Protein AF-A0A950RTS8-F1 (afdb_monomer)

pLDDT: mean 94.17, std 6.23, range [59.59, 98.75]

Structure (mmCIF, N/CA/C/O backbone):
data_AF-A0A950RTS8-F1
#
_entry.id   AF-A0A950RTS8-F1
#
loop_
_atom_site.group_PDB
_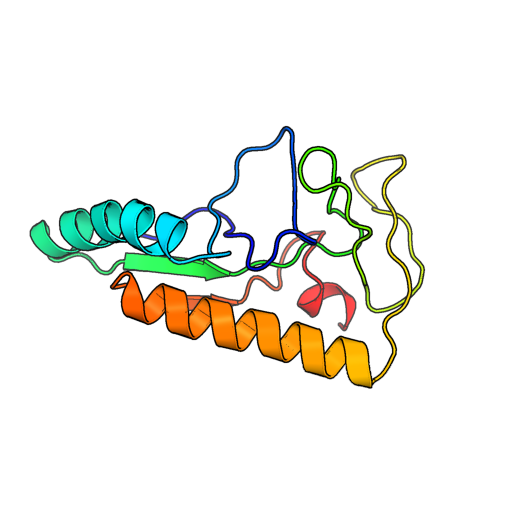atom_site.id
_atom_site.type_symbol
_atom_site.label_atom_id
_atom_site.label_alt_id
_atom_site.label_comp_id
_atom_site.label_asym_id
_atom_site.label_entity_id
_atom_site.label_seq_id
_atom_site.pdbx_PDB_ins_code
_atom_site.Cartn_x
_atom_site.Cartn_y
_atom_site.Cartn_z
_atom_site.occupancy
_atom_site.B_iso_or_equiv
_atom_site.auth_seq_id
_atom_site.auth_comp_id
_atom_site.auth_asym_id
_atom_site.auth_atom_id
_atom_site.pdbx_PDB_model_num
ATOM 1 N N . MET A 1 1 ? -8.660 10.141 12.319 1.00 92.38 1 MET A N 1
ATOM 2 C CA . MET A 1 1 ? -7.278 9.654 12.510 1.00 92.38 1 MET A CA 1
ATOM 3 C C . MET A 1 1 ? -6.919 8.836 11.288 1.00 92.38 1 MET A C 1
ATOM 5 O O . MET A 1 1 ? -7.792 8.129 10.815 1.00 92.38 1 MET A O 1
ATOM 9 N N . ASN A 1 2 ? -5.718 8.978 10.737 1.00 95.50 2 ASN A N 1
ATOM 10 C CA . ASN A 1 2 ? -5.271 8.209 9.573 1.00 95.50 2 ASN A CA 1
ATOM 11 C C . ASN A 1 2 ? -4.010 7.432 9.962 1.00 95.50 2 ASN A C 1
ATOM 13 O O . ASN A 1 2 ? -3.299 7.875 10.867 1.00 95.50 2 ASN A O 1
ATOM 17 N N . THR A 1 3 ? -3.749 6.308 9.304 1.00 96.81 3 THR A N 1
ATOM 18 C CA . THR A 1 3 ? -2.431 5.667 9.371 1.00 96.81 3 THR A CA 1
ATOM 19 C C . THR A 1 3 ? -1.385 6.536 8.669 1.00 96.81 3 THR A C 1
ATOM 21 O O . THR A 1 3 ? -1.715 7.456 7.917 1.00 96.81 3 THR A O 1
ATOM 24 N N . GLU A 1 4 ? -0.116 6.204 8.871 1.00 94.44 4 GLU A N 1
ATOM 25 C CA . GLU A 1 4 ? 0.943 6.435 7.890 1.00 94.44 4 GLU A CA 1
ATOM 26 C C . GLU A 1 4 ? 0.643 5.731 6.547 1.00 94.44 4 GLU A C 1
ATOM 28 O O . GLU A 1 4 ? -0.417 5.118 6.365 1.00 94.44 4 GLU A O 1
ATOM 33 N N . TYR A 1 5 ? 1.581 5.782 5.599 1.00 93.75 5 TYR A N 1
ATOM 34 C CA . TYR A 1 5 ? 1.455 5.024 4.357 1.00 93.75 5 TYR A CA 1
ATOM 35 C C . TYR A 1 5 ? 1.406 3.516 4.645 1.00 93.75 5 TYR A C 1
ATOM 37 O O . TYR A 1 5 ? 2.197 2.965 5.409 1.00 93.75 5 TYR A O 1
ATOM 45 N N . CYS A 1 6 ? 0.447 2.842 4.023 1.00 96.75 6 CYS A N 1
ATOM 46 C CA . CYS A 1 6 ? 0.111 1.453 4.279 1.00 96.75 6 CYS A CA 1
ATOM 47 C C . CYS A 1 6 ? 0.364 0.616 3.025 1.00 96.75 6 CYS A C 1
ATOM 49 O O . CYS A 1 6 ? -0.337 0.741 2.018 1.00 96.75 6 CYS A O 1
ATOM 51 N N . SER A 1 7 ? 1.382 -0.241 3.081 1.00 96.88 7 SER A N 1
ATOM 52 C CA . SER A 1 7 ? 1.773 -1.090 1.959 1.00 96.88 7 SER A CA 1
ATOM 53 C C . SER A 1 7 ? 0.678 -2.109 1.629 1.00 96.88 7 SER A C 1
ATOM 55 O O . SER A 1 7 ? 0.223 -2.860 2.495 1.00 96.88 7 SER A O 1
ATOM 57 N N . ILE A 1 8 ? 0.261 -2.155 0.362 1.00 97.50 8 ILE A N 1
ATOM 58 C CA . ILE A 1 8 ? -0.833 -3.027 -0.105 1.00 97.50 8 ILE A CA 1
ATOM 59 C C . ILE A 1 8 ? -0.387 -4.433 -0.510 1.00 97.50 8 ILE A C 1
ATOM 61 O O . ILE A 1 8 ? -1.222 -5.329 -0.651 1.00 97.50 8 ILE A O 1
ATOM 65 N N . HIS A 1 9 ? 0.913 -4.626 -0.729 1.00 97.38 9 HIS A N 1
ATOM 66 C CA . HIS A 1 9 ? 1.478 -5.876 -1.227 1.00 97.38 9 HIS A CA 1
ATOM 67 C C . HIS A 1 9 ? 2.949 -6.018 -0.800 1.00 97.38 9 HIS A 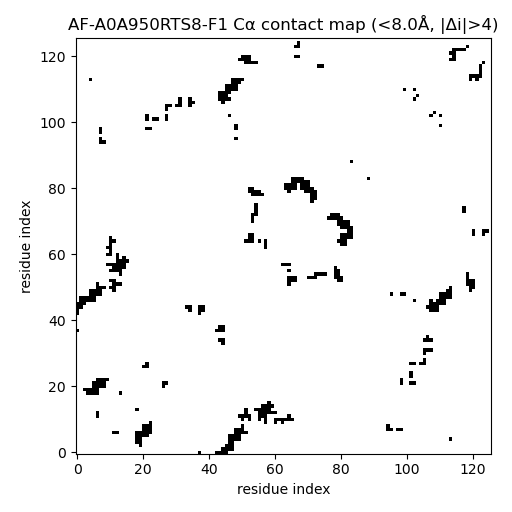C 1
ATOM 69 O O . HIS A 1 9 ? 3.630 -4.995 -0.738 1.00 97.38 9 HIS A O 1
ATOM 75 N N . PRO A 1 10 ? 3.482 -7.238 -0.583 1.00 96.94 10 PRO A N 1
ATOM 76 C CA . PRO A 1 10 ? 4.892 -7.441 -0.226 1.00 96.94 10 PRO A CA 1
ATOM 77 C C . PRO A 1 10 ? 5.911 -6.889 -1.234 1.00 96.94 10 PRO A C 1
ATOM 79 O O . PRO A 1 10 ? 7.040 -6.597 -0.864 1.00 96.94 10 PRO A O 1
ATOM 82 N N . GLU A 1 11 ? 5.536 -6.707 -2.504 1.00 95.00 11 GLU A N 1
ATOM 83 C CA . GLU A 1 11 ? 6.389 -5.990 -3.473 1.00 95.00 11 GLU A CA 1
ATOM 84 C C . GLU A 1 11 ? 6.619 -4.523 -3.089 1.00 95.00 11 GLU A C 1
ATOM 86 O O . GLU A 1 11 ? 7.642 -3.948 -3.436 1.00 95.00 11 GLU A O 1
ATOM 91 N N . GLY A 1 12 ? 5.678 -3.941 -2.346 1.00 91.31 12 GLY A N 1
ATOM 92 C CA . GLY A 1 12 ? 5.754 -2.613 -1.756 1.00 91.31 12 GLY A CA 1
ATOM 93 C C . GLY A 1 12 ? 6.500 -2.579 -0.418 1.00 91.31 12 GLY A C 1
ATOM 94 O O . GLY A 1 12 ? 6.148 -1.755 0.425 1.00 91.31 12 GLY A O 1
ATOM 95 N N . ASP A 1 13 ? 7.423 -3.509 -0.160 1.00 93.69 13 ASP A N 1
ATOM 96 C CA . ASP A 1 13 ? 8.229 -3.552 1.066 1.00 93.69 13 ASP A CA 1
ATOM 97 C C . ASP A 1 13 ? 9.232 -2.392 1.112 1.00 93.69 13 ASP A C 1
ATOM 99 O O . ASP A 1 13 ? 9.965 -2.142 0.153 1.00 93.69 13 ASP A O 1
ATOM 103 N N . ASP A 1 14 ? 9.263 -1.710 2.254 1.00 91.19 14 ASP A N 1
ATOM 104 C CA . ASP A 1 14 ? 10.076 -0.520 2.515 1.00 91.19 14 ASP A CA 1
ATOM 105 C C . ASP A 1 14 ? 11.052 -0.731 3.688 1.00 91.19 14 ASP A C 1
ATOM 107 O O . ASP A 1 14 ? 11.537 0.204 4.314 1.00 91.19 14 ASP A O 1
ATOM 111 N N . SER A 1 15 ? 11.360 -1.980 4.035 1.00 92.94 15 SER A N 1
ATOM 112 C CA . SER A 1 15 ? 12.328 -2.284 5.094 1.00 92.94 15 SER A CA 1
ATOM 113 C C . SER A 1 15 ? 13.686 -1.607 4.821 1.00 92.94 15 SER A C 1
ATOM 115 O O . SER A 1 15 ? 14.188 -1.691 3.701 1.00 92.94 15 SER A O 1
ATOM 117 N N . PRO A 1 16 ? 14.352 -0.967 5.804 1.00 92.38 16 PRO A N 1
ATOM 118 C CA . PRO A 1 16 ? 14.129 -1.059 7.248 1.00 92.38 16 PRO A CA 1
ATOM 119 C C . PRO A 1 16 ? 13.133 -0.037 7.817 1.00 92.38 16 PRO A C 1
ATOM 121 O O . PRO A 1 16 ? 12.981 0.023 9.039 1.00 92.38 16 PRO A O 1
ATOM 124 N N . TRP A 1 17 ? 12.491 0.782 6.982 1.00 92.56 17 TRP A N 1
ATOM 125 C CA . TRP A 1 17 ? 11.385 1.615 7.439 1.00 92.56 17 TRP A CA 1
ATOM 126 C C . TRP A 1 17 ? 10.184 0.729 7.772 1.00 92.56 17 TRP A C 1
ATOM 128 O O . TRP A 1 17 ? 10.012 -0.360 7.221 1.00 92.56 17 TRP A O 1
ATOM 138 N N . VAL A 1 18 ? 9.389 1.163 8.748 1.00 92.06 18 VAL A N 1
ATOM 139 C CA . VAL A 1 18 ? 8.300 0.360 9.316 1.00 92.06 18 VAL A CA 1
ATOM 140 C C . VAL A 1 18 ? 6.971 1.030 8.981 1.00 92.06 18 VAL A C 1
ATOM 142 O O . VAL A 1 18 ? 6.473 1.811 9.791 1.00 92.06 18 VAL A O 1
ATOM 145 N N . PRO A 1 19 ? 6.414 0.774 7.785 1.00 92.56 19 PRO A N 1
ATOM 146 C CA . PRO A 1 19 ? 5.074 1.224 7.449 1.00 92.56 19 PRO A CA 1
ATOM 147 C C . PRO A 1 19 ? 4.006 0.294 8.018 1.00 92.56 19 PRO A C 1
ATOM 149 O O . PRO A 1 19 ? 4.271 -0.874 8.329 1.00 92.56 19 PRO A O 1
ATOM 152 N N . ALA A 1 20 ? 2.763 0.771 8.028 1.00 96.56 20 ALA A N 1
ATOM 153 C CA . ALA A 1 20 ? 1.608 -0.109 8.092 1.00 96.56 20 ALA A CA 1
ATOM 154 C C . ALA A 1 20 ? 1.591 -1.059 6.882 1.00 96.56 20 ALA A C 1
ATOM 156 O O . ALA A 1 20 ? 2.105 -0.761 5.798 1.00 96.56 20 ALA A O 1
ATOM 157 N N . ARG A 1 21 ? 0.945 -2.212 7.051 1.00 97.25 21 ARG A N 1
ATOM 158 C CA . ARG A 1 21 ? 0.767 -3.227 6.006 1.00 97.25 21 ARG A CA 1
ATOM 159 C C . ARG A 1 21 ? -0.690 -3.673 5.978 1.00 97.25 21 ARG A C 1
ATOM 161 O O . ARG A 1 21 ? -1.355 -3.662 7.008 1.00 97.25 21 ARG A O 1
ATOM 168 N N . LEU A 1 22 ? -1.182 -4.026 4.794 1.00 97.50 22 LEU A N 1
ATOM 169 C CA . LEU A 1 22 ? -2.499 -4.637 4.562 1.00 97.50 22 LEU A CA 1
ATOM 170 C C . LEU A 1 22 ? -2.376 -5.788 3.549 1.00 97.50 22 LEU A C 1
ATOM 172 O O . LEU A 1 22 ? -3.100 -5.872 2.547 1.00 97.50 22 LEU A O 1
ATOM 176 N N . TRP A 1 23 ? -1.418 -6.675 3.796 1.00 97.25 23 TRP A N 1
ATOM 177 C CA . TRP A 1 23 ? -1.063 -7.782 2.915 1.00 97.25 23 TRP A CA 1
ATOM 178 C C . TRP A 1 23 ? -1.974 -8.988 3.134 1.00 97.25 23 TRP A C 1
ATOM 180 O O . TRP A 1 23 ? -2.390 -9.625 2.162 1.00 97.25 23 TRP A O 1
ATOM 190 N N . ASP A 1 24 ? -2.334 -9.273 4.386 1.00 97.81 24 ASP A N 1
ATOM 191 C CA . ASP A 1 24 ? -3.106 -10.461 4.752 1.00 97.81 24 ASP A CA 1
ATOM 192 C C . ASP A 1 24 ? -4.075 -10.249 5.934 1.00 97.81 24 ASP A C 1
ATOM 194 O O . ASP A 1 24 ? -4.298 -9.137 6.413 1.00 97.81 24 ASP A O 1
ATOM 198 N N . ASP A 1 25 ? -4.714 -11.334 6.380 1.00 98.19 25 ASP A N 1
ATOM 199 C CA . ASP A 1 25 ? -5.712 -11.307 7.455 1.00 98.19 25 ASP A CA 1
ATOM 200 C C . ASP A 1 25 ? -5.109 -11.044 8.847 1.00 98.19 25 ASP A C 1
ATOM 202 O O . ASP A 1 25 ? -5.834 -10.705 9.787 1.00 98.19 25 ASP A O 1
ATOM 206 N N . SER A 1 26 ? -3.799 -11.232 9.026 1.00 98.31 26 SER A N 1
ATOM 207 C CA . SER A 1 26 ? -3.114 -10.871 10.268 1.00 98.31 26 SER A CA 1
ATOM 208 C C . SER A 1 26 ? -2.994 -9.355 10.401 1.00 98.31 26 SER A C 1
ATOM 210 O O . SER A 1 26 ? -3.287 -8.826 11.474 1.00 98.31 26 SER A O 1
ATOM 212 N N . ASP A 1 27 ? -2.722 -8.659 9.298 1.00 98.31 27 ASP A N 1
ATOM 213 C CA . ASP A 1 27 ? -2.703 -7.198 9.251 1.00 98.31 27 ASP A CA 1
ATOM 214 C C . ASP A 1 27 ? -4.081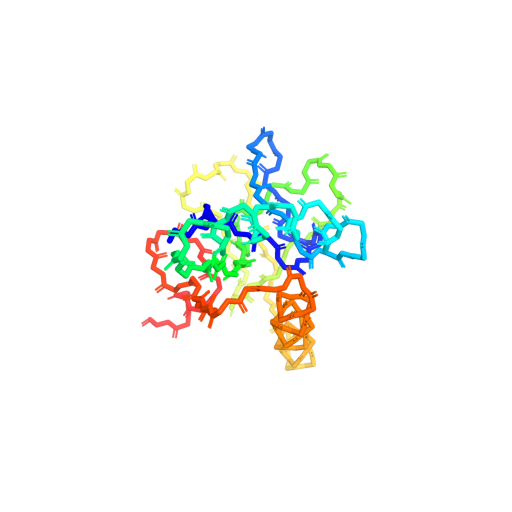 -6.596 9.548 1.00 98.31 27 ASP A C 1
ATOM 216 O O . ASP A 1 27 ? -4.188 -5.636 10.311 1.00 98.31 27 ASP A O 1
ATOM 220 N N . ILE A 1 28 ? -5.152 -7.203 9.016 1.00 98.62 28 ILE A N 1
ATOM 221 C CA . ILE A 1 28 ? -6.539 -6.802 9.313 1.00 98.62 28 ILE A CA 1
ATOM 222 C C . ILE A 1 28 ? -6.791 -6.839 10.821 1.00 98.62 28 ILE A C 1
ATOM 224 O O . ILE A 1 28 ? -7.311 -5.880 11.382 1.00 98.62 28 ILE A O 1
ATOM 228 N N . ARG A 1 29 ? -6.401 -7.938 11.479 1.00 98.50 29 ARG A N 1
ATOM 229 C CA . ARG A 1 29 ? -6.550 -8.111 12.932 1.00 98.50 29 ARG A CA 1
ATOM 230 C C . ARG A 1 29 ? -5.765 -7.073 13.725 1.00 98.50 29 ARG A C 1
ATOM 232 O O . ARG A 1 29 ? -6.238 -6.612 14.755 1.00 98.50 29 ARG A O 1
ATOM 239 N N . ASN A 1 30 ? -4.559 -6.742 13.275 1.00 98.38 30 ASN 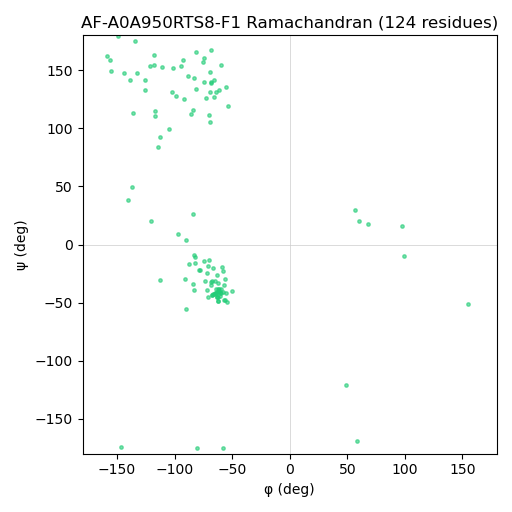A N 1
ATOM 240 C CA . ASN A 1 30 ? -3.709 -5.781 13.969 1.00 98.38 30 ASN A CA 1
ATOM 241 C C . ASN A 1 30 ? -4.269 -4.359 13.837 1.00 98.38 30 ASN A C 1
ATOM 243 O O . ASN A 1 30 ? -4.352 -3.634 14.827 1.00 98.38 30 ASN A O 1
ATOM 247 N N . LEU A 1 31 ? -4.686 -3.968 12.630 1.00 98.44 31 LEU A N 1
ATOM 248 C CA . LEU A 1 31 ? -5.201 -2.627 12.354 1.00 98.44 31 LEU A CA 1
ATOM 249 C C . LEU A 1 31 ? -6.645 -2.419 12.829 1.00 98.44 31 LEU A C 1
ATOM 251 O O . LEU A 1 31 ? -7.024 -1.273 13.086 1.00 98.44 31 LEU A O 1
ATOM 255 N N . SER A 1 32 ? -7.435 -3.484 13.018 1.00 98.50 32 SER A N 1
ATOM 256 C CA . SER A 1 32 ? -8.785 -3.350 13.583 1.00 98.50 32 SER A CA 1
ATOM 257 C C . SER A 1 32 ? -8.761 -2.794 15.000 1.00 98.50 32 SER A C 1
ATOM 259 O O . SER A 1 32 ? -9.619 -1.991 15.340 1.00 98.50 32 SER A O 1
ATOM 261 N N . LEU A 1 33 ? -7.727 -3.109 15.786 1.00 98.38 33 LEU A N 1
ATOM 262 C CA . LEU A 1 33 ? -7.546 -2.547 17.126 1.00 98.38 33 LEU A CA 1
ATOM 263 C C . LEU A 1 33 ? -7.431 -1.016 17.090 1.00 98.38 33 LEU A C 1
ATOM 265 O O . LEU A 1 33 ? -7.977 -0.334 17.951 1.00 98.38 33 LEU A O 1
ATOM 269 N N . MET A 1 34 ? -6.753 -0.454 16.083 1.00 97.94 34 MET A N 1
ATOM 270 C CA . MET A 1 34 ? -6.670 1.001 15.917 1.00 97.94 34 MET A CA 1
ATOM 271 C C . MET A 1 34 ? -8.033 1.595 15.546 1.00 97.94 34 MET A C 1
ATOM 273 O O . MET A 1 34 ? -8.427 2.615 16.115 1.00 97.94 34 MET A O 1
ATOM 277 N N . CYS A 1 35 ? -8.758 0.944 14.630 1.00 98.50 35 CYS A N 1
ATOM 278 C CA . CYS A 1 35 ? -10.088 1.378 14.203 1.00 98.50 35 CYS A CA 1
ATOM 279 C C . CYS A 1 35 ? -11.084 1.354 15.370 1.00 98.50 35 CYS A C 1
ATOM 281 O O . CYS A 1 35 ? -11.731 2.363 15.637 1.00 98.50 35 CYS A O 1
ATOM 283 N N . GLU A 1 36 ? -11.133 0.247 16.115 1.00 98.50 36 GLU A N 1
ATOM 284 C CA . GLU A 1 36 ? -11.962 0.076 17.311 1.00 98.50 36 GLU A CA 1
ATOM 285 C C . GLU A 1 36 ? -11.690 1.191 18.327 1.00 98.50 36 GLU A C 1
ATOM 287 O O . GLU A 1 36 ? -12.619 1.887 18.737 1.00 98.50 36 GLU A O 1
ATOM 292 N N . MET A 1 37 ? -10.418 1.454 18.649 1.00 98.25 37 MET A N 1
ATOM 293 C CA . MET A 1 37 ? -10.050 2.539 19.564 1.00 98.25 37 MET A CA 1
ATOM 294 C C . MET A 1 37 ? -10.456 3.924 19.039 1.00 98.25 37 MET A C 1
ATOM 296 O O . MET A 1 37 ? -10.893 4.774 19.813 1.00 98.25 37 MET A O 1
ATOM 300 N N . ALA A 1 38 ? -10.335 4.188 17.734 1.00 98.12 38 ALA A N 1
ATOM 301 C CA . ALA A 1 38 ? -10.794 5.450 17.149 1.00 98.12 38 ALA A CA 1
ATOM 302 C C . ALA A 1 38 ? -12.312 5.624 17.322 1.00 98.12 38 ALA A C 1
ATOM 304 O O . ALA A 1 38 ? -12.785 6.691 17.734 1.00 98.12 38 ALA A O 1
ATOM 305 N N . HIS A 1 39 ? -13.061 4.557 17.039 1.00 98.50 39 HIS A N 1
ATOM 306 C CA . HIS A 1 39 ? -14.516 4.524 17.119 1.00 98.50 39 HIS A CA 1
ATOM 307 C C . HIS A 1 39 ? -15.032 4.627 18.555 1.00 98.50 39 HIS A C 1
ATOM 309 O O . HIS A 1 39 ? -16.035 5.307 18.773 1.00 98.50 39 HIS A O 1
ATOM 315 N N . GLU A 1 40 ? -14.337 4.055 19.546 1.00 98.31 40 GLU A N 1
ATOM 316 C CA . GLU A 1 40 ? -14.654 4.223 20.977 1.00 98.31 40 GLU A CA 1
ATOM 317 C C . GLU A 1 40 ? -14.671 5.699 21.406 1.00 98.31 40 GLU A C 1
ATOM 319 O O . GLU A 1 40 ? -15.438 6.097 22.287 1.00 98.31 40 GLU A O 1
ATOM 324 N N . HIS A 1 41 ? -13.874 6.535 20.740 1.00 97.88 41 HIS A N 1
ATOM 325 C CA . HIS A 1 41 ? -13.823 7.979 20.958 1.00 97.88 41 HIS A CA 1
ATOM 326 C C . HIS A 1 41 ? -14.683 8.788 19.970 1.00 97.88 41 HIS A C 1
ATOM 328 O O . HIS A 1 41 ? -14.603 10.018 19.947 1.00 97.88 41 HIS A O 1
ATOM 334 N N . GLY A 1 42 ? -15.518 8.129 19.160 1.00 97.81 42 GLY A N 1
ATOM 335 C CA . GLY A 1 42 ? -16.394 8.773 18.177 1.00 97.81 42 GLY A CA 1
ATOM 336 C C . GLY A 1 42 ? -15.655 9.424 17.002 1.00 97.81 42 GLY A C 1
ATOM 337 O O . GLY A 1 42 ? -16.226 10.276 16.321 1.00 97.81 42 GLY A O 1
ATOM 338 N N . ALA A 1 43 ? -14.389 9.065 16.772 1.00 98.38 43 ALA A N 1
ATOM 339 C CA . ALA A 1 43 ? -13.593 9.554 15.653 1.00 98.38 43 ALA A CA 1
ATOM 340 C C . ALA A 1 43 ? -13.653 8.582 14.467 1.00 98.38 43 ALA A C 1
ATOM 342 O O . ALA A 1 43 ? -13.819 7.385 14.655 1.00 98.38 43 ALA A O 1
ATOM 343 N N . LEU A 1 44 ? -13.459 9.093 13.247 1.00 98.25 44 LEU A N 1
ATOM 344 C CA . LEU A 1 44 ? -13.299 8.254 12.053 1.00 98.25 44 LEU A CA 1
ATOM 345 C C . LEU A 1 44 ? -11.854 7.761 11.915 1.00 98.25 44 LEU A C 1
ATOM 347 O O . LEU A 1 44 ? -10.906 8.525 12.166 1.00 98.25 44 LEU A O 1
ATOM 351 N N . ALA A 1 45 ? -11.696 6.525 11.451 1.00 98.56 45 ALA A N 1
ATOM 352 C CA . ALA A 1 45 ? -10.422 5.906 11.110 1.00 98.56 45 ALA A CA 1
ATOM 353 C C . ALA A 1 45 ? -10.214 5.898 9.588 1.00 98.56 45 ALA A C 1
ATOM 355 O O . ALA A 1 45 ? -11.088 5.507 8.818 1.00 98.56 45 ALA A O 1
ATOM 356 N N . GLY A 1 46 ? -9.040 6.330 9.144 1.00 98.44 46 GLY A N 1
ATOM 357 C CA . GLY A 1 46 ? -8.611 6.283 7.754 1.00 98.44 46 GLY A CA 1
ATOM 358 C C . GLY A 1 46 ? -7.380 5.408 7.583 1.00 98.44 46 GLY A C 1
ATOM 359 O O . GLY A 1 46 ? -6.598 5.251 8.523 1.00 98.44 46 GLY A O 1
ATOM 360 N N . VAL A 1 47 ? -7.218 4.882 6.372 1.00 98.44 47 VAL A N 1
ATOM 361 C CA . VAL A 1 47 ? -5.981 4.252 5.915 1.00 98.44 47 VAL A CA 1
ATOM 362 C C . VAL A 1 47 ? -5.509 4.897 4.621 1.00 98.44 47 VAL A C 1
ATOM 364 O O . VAL A 1 47 ? -6.311 5.210 3.737 1.00 98.44 47 VAL A O 1
ATOM 367 N N . GLU A 1 48 ? -4.201 5.067 4.493 1.00 96.88 48 GLU A N 1
ATOM 368 C CA . GLU A 1 48 ? -3.565 5.538 3.270 1.00 96.88 48 GLU A CA 1
ATOM 369 C C . GLU A 1 48 ? -2.871 4.385 2.551 1.00 96.88 48 GLU A C 1
ATOM 371 O O . GLU A 1 48 ? -1.773 3.982 2.912 1.00 96.88 48 GLU A O 1
ATOM 376 N N . ILE A 1 49 ? -3.522 3.824 1.534 1.00 96.69 49 ILE A N 1
ATOM 377 C CA . ILE A 1 49 ? -2.995 2.666 0.812 1.00 96.69 49 ILE A CA 1
ATOM 378 C C . ILE A 1 49 ? -1.953 3.082 -0.232 1.00 96.69 49 ILE A C 1
ATOM 380 O O . ILE A 1 49 ? -2.156 4.015 -1.014 1.00 96.69 49 ILE A O 1
ATOM 384 N N . HIS A 1 50 ? -0.840 2.354 -0.246 1.00 94.88 50 HIS A N 1
ATOM 385 C CA . HIS A 1 50 ? 0.396 2.742 -0.910 1.00 94.88 50 HIS A CA 1
ATOM 386 C C . HIS A 1 50 ? 1.072 1.565 -1.634 1.00 94.88 50 HIS A C 1
ATOM 388 O O . HIS A 1 50 ? 1.117 0.440 -1.130 1.00 94.88 50 HIS A O 1
ATOM 394 N N . TYR A 1 51 ? 1.644 1.855 -2.806 1.00 95.06 51 TYR A N 1
ATOM 395 C CA . TYR A 1 51 ? 2.555 0.978 -3.540 1.00 95.06 51 TYR A CA 1
ATOM 396 C C . TYR A 1 51 ? 3.730 1.818 -4.064 1.00 95.06 51 TYR A C 1
ATOM 398 O O . TYR A 1 51 ? 3.532 2.677 -4.926 1.00 95.06 51 TYR A O 1
ATOM 406 N N . ALA A 1 52 ? 4.937 1.569 -3.546 1.00 91.00 52 ALA A N 1
ATOM 407 C CA . ALA A 1 52 ? 6.089 2.471 -3.699 1.00 91.00 52 ALA A CA 1
ATOM 408 C C . ALA A 1 52 ? 6.864 2.324 -5.022 1.00 91.00 52 ALA A C 1
ATOM 410 O O . ALA A 1 52 ? 7.745 3.130 -5.315 1.00 91.00 52 ALA A O 1
ATOM 411 N N . GLY A 1 53 ? 6.597 1.278 -5.812 1.00 93.12 53 GLY A N 1
ATOM 412 C CA . GLY A 1 53 ? 7.288 1.032 -7.081 1.00 93.12 53 GLY A CA 1
ATOM 413 C C . GLY A 1 53 ? 8.817 1.131 -6.949 1.00 93.12 53 GLY A C 1
ATOM 414 O O . GLY A 1 53 ? 9.392 0.404 -6.142 1.00 93.12 53 GLY A O 1
ATOM 415 N N . PRO A 1 54 ? 9.502 2.024 -7.694 1.00 92.75 54 PRO A N 1
ATOM 416 C CA . PRO A 1 54 ? 10.963 2.133 -7.657 1.00 92.75 54 PRO A CA 1
ATOM 417 C C . PRO A 1 54 ? 11.532 2.445 -6.268 1.00 92.75 54 PRO A C 1
ATOM 419 O O . PRO A 1 54 ? 12.717 2.211 -6.048 1.00 92.75 54 PRO A O 1
ATOM 422 N N . GLN A 1 55 ? 10.732 2.960 -5.331 1.00 91.44 55 GLN A N 1
ATOM 423 C CA . GLN A 1 55 ? 11.185 3.218 -3.968 1.00 91.44 55 GLN A CA 1
ATOM 424 C C . GLN A 1 55 ? 11.162 1.991 -3.057 1.00 91.44 55 GLN A C 1
ATOM 426 O O . GLN A 1 55 ? 11.834 2.004 -2.033 1.00 91.44 55 GLN A O 1
ATOM 431 N N . SER A 1 56 ? 10.472 0.911 -3.416 1.00 92.69 56 SER A N 1
ATOM 432 C CA . SER A 1 56 ? 10.468 -0.295 -2.588 1.00 92.69 56 SER A CA 1
ATOM 433 C C . SER A 1 56 ? 11.867 -0.905 -2.502 1.00 92.69 56 SER A C 1
ATOM 435 O O . SER A 1 56 ? 12.556 -1.072 -3.510 1.00 92.69 56 SER A O 1
ATOM 437 N N . THR A 1 57 ? 12.304 -1.222 -1.284 1.00 92.69 57 THR A N 1
ATOM 438 C CA . THR A 1 57 ? 13.627 -1.801 -1.012 1.00 92.69 57 THR A CA 1
ATOM 439 C C . THR A 1 57 ? 13.636 -3.311 -1.193 1.00 92.69 57 THR A C 1
ATOM 441 O O . THR A 1 57 ? 14.656 -3.882 -1.583 1.00 92.69 57 THR A O 1
ATOM 444 N N . GLY A 1 58 ? 12.520 -3.977 -0.875 1.00 92.56 58 GLY A N 1
ATOM 445 C CA . GLY A 1 58 ? 12.414 -5.434 -0.904 1.00 92.56 58 GLY A CA 1
ATOM 446 C C . GLY A 1 58 ? 13.398 -6.149 0.033 1.00 92.56 58 GLY A C 1
ATOM 447 O O . GLY A 1 58 ? 13.715 -7.317 -0.194 1.00 92.56 58 GLY A O 1
ATOM 448 N N . TYR A 1 59 ? 13.945 -5.487 1.059 1.00 94.69 59 TYR A N 1
ATOM 449 C CA . TYR A 1 59 ? 14.955 -6.097 1.936 1.00 94.69 59 TYR A CA 1
ATOM 450 C C . TYR A 1 59 ? 14.406 -7.247 2.791 1.00 94.69 59 TYR A C 1
ATOM 452 O O . TYR A 1 59 ? 15.148 -8.196 3.079 1.00 94.69 59 TYR A O 1
ATOM 460 N N . GLU A 1 60 ? 13.129 -7.188 3.166 1.00 95.31 60 GLU A N 1
ATOM 461 C CA . GLU A 1 60 ? 12.417 -8.259 3.862 1.00 95.31 60 GLU A CA 1
ATOM 462 C C . GLU A 1 60 ? 11.764 -9.206 2.855 1.00 95.31 60 GLU A C 1
ATOM 464 O O . GLU A 1 60 ? 12.062 -10.401 2.860 1.00 95.31 60 GLU A O 1
ATOM 469 N N . ALA A 1 61 ? 10.928 -8.678 1.957 1.00 95.25 61 ALA A N 1
ATOM 470 C CA . ALA A 1 61 ? 10.116 -9.496 1.055 1.00 95.25 61 ALA A CA 1
ATOM 471 C C . ALA A 1 61 ? 10.930 -10.176 -0.058 1.00 95.25 61 ALA A C 1
ATOM 473 O O . ALA A 1 61 ? 10.523 -11.213 -0.579 1.00 95.25 61 ALA A O 1
ATOM 474 N N . ARG A 1 62 ? 12.089 -9.608 -0.420 1.00 95.56 62 ARG A N 1
ATOM 475 C CA . ARG A 1 62 ? 12.969 -10.074 -1.509 1.00 95.56 62 ARG A CA 1
ATOM 476 C C . ARG A 1 62 ? 12.276 -10.157 -2.870 1.00 95.56 62 ARG A C 1
ATOM 478 O O . ARG A 1 62 ? 12.664 -10.964 -3.712 1.00 95.56 62 ARG A O 1
ATOM 485 N N . LEU A 1 63 ? 11.280 -9.302 -3.085 1.00 95.69 63 LEU A N 1
ATOM 486 C CA . LEU A 1 63 ? 10.571 -9.161 -4.351 1.00 95.69 63 LEU A CA 1
ATOM 487 C C . LEU A 1 63 ? 11.068 -7.933 -5.112 1.00 95.69 63 LEU A C 1
ATOM 489 O O . LEU A 1 63 ? 11.529 -6.962 -4.514 1.00 95.69 63 LEU A O 1
ATOM 493 N N . VAL A 1 64 ? 10.973 -7.994 -6.438 1.00 93.62 64 VAL A N 1
ATOM 494 C CA . VAL A 1 64 ? 11.330 -6.880 -7.320 1.00 93.62 64 VAL A CA 1
ATOM 495 C C . VAL A 1 64 ? 10.073 -6.045 -7.562 1.00 93.62 64 VAL A C 1
ATOM 497 O O . VAL A 1 64 ? 9.071 -6.611 -8.003 1.00 93.62 64 VAL A O 1
ATOM 500 N N . PRO A 1 65 ? 10.092 -4.730 -7.292 1.00 94.50 65 PRO A N 1
ATOM 501 C CA . PRO A 1 65 ? 8.928 -3.895 -7.528 1.00 94.50 65 PRO A CA 1
ATOM 502 C C . PRO A 1 65 ? 8.738 -3.597 -9.016 1.00 94.50 65 PRO A C 1
ATOM 504 O O . PRO A 1 65 ? 9.688 -3.602 -9.808 1.00 94.50 65 PRO A O 1
ATOM 507 N N . ARG A 1 66 ? 7.499 -3.262 -9.371 1.00 95.19 66 ARG A N 1
ATOM 508 C CA . ARG A 1 66 ? 7.089 -2.882 -10.726 1.00 95.19 66 ARG A CA 1
ATOM 509 C C . ARG A 1 66 ? 6.720 -1.396 -10.802 1.00 95.19 66 ARG A C 1
ATOM 511 O O . ARG A 1 66 ? 6.336 -0.791 -9.800 1.00 95.19 66 ARG A O 1
ATOM 518 N N . GLY A 1 67 ? 6.869 -0.782 -11.970 1.00 94.62 67 GLY A N 1
ATOM 519 C CA . GLY A 1 67 ? 6.608 0.642 -12.183 1.00 94.62 67 GLY A CA 1
ATOM 52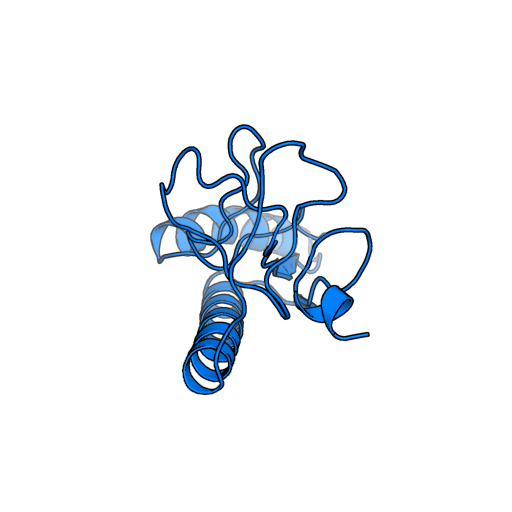0 C C . GLY A 1 67 ? 6.125 0.963 -13.592 1.00 94.62 67 GLY A C 1
ATOM 521 O O . GLY A 1 67 ? 5.978 0.086 -14.437 1.00 94.62 67 GLY A O 1
ATOM 522 N N . VAL A 1 68 ? 5.866 2.247 -13.841 1.00 93.94 68 VAL A N 1
ATOM 523 C CA . VAL A 1 68 ? 5.379 2.753 -15.140 1.00 93.94 68 VAL A CA 1
ATOM 524 C C . VAL A 1 68 ? 6.407 2.615 -16.266 1.00 93.94 68 VAL A C 1
ATOM 526 O O . VAL A 1 68 ? 6.072 2.682 -17.442 1.00 93.94 68 VAL A O 1
ATOM 529 N N . SER A 1 69 ? 7.678 2.483 -15.904 1.00 94.12 69 SER A N 1
ATOM 530 C CA . SER A 1 69 ? 8.829 2.320 -16.783 1.00 94.12 69 SER A CA 1
ATOM 531 C C . SER A 1 69 ? 9.951 1.685 -15.971 1.00 94.12 69 SER A C 1
ATOM 533 O O . SER A 1 69 ? 9.934 1.736 -14.739 1.00 94.12 69 SER A O 1
ATOM 535 N N . ALA A 1 70 ? 10.955 1.128 -16.643 1.00 95.06 70 ALA A N 1
ATOM 536 C CA . ALA A 1 70 ? 12.179 0.714 -15.974 1.00 95.06 70 ALA A CA 1
ATOM 537 C C . ALA A 1 70 ? 12.943 1.968 -15.520 1.00 95.06 70 ALA A C 1
ATOM 539 O O . ALA A 1 70 ? 13.516 2.688 -16.341 1.00 95.06 70 ALA A O 1
ATOM 540 N N . MET A 1 71 ? 12.918 2.252 -14.218 1.00 92.06 71 MET A N 1
ATOM 541 C CA . MET A 1 71 ? 13.485 3.480 -13.661 1.00 92.06 71 MET A CA 1
ATOM 542 C C . MET A 1 71 ? 14.129 3.253 -12.287 1.00 92.06 71 MET A C 1
ATOM 544 O O . MET A 1 71 ? 13.682 2.392 -11.522 1.00 92.06 71 MET A O 1
ATOM 548 N N . PRO 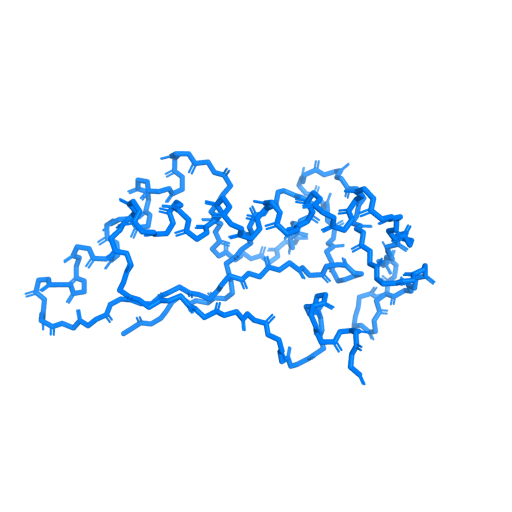A 1 72 ? 15.196 4.005 -11.960 1.00 92.69 72 PRO A N 1
ATOM 549 C CA . PRO A 1 72 ? 15.760 4.010 -10.620 1.00 92.69 72 PRO A CA 1
ATOM 550 C C . PRO A 1 72 ? 14.874 4.804 -9.651 1.00 92.69 72 PRO A C 1
ATOM 552 O O . PRO A 1 72 ? 14.091 5.660 -10.063 1.00 92.69 72 PRO A O 1
ATOM 555 N N . SER A 1 73 ? 15.047 4.561 -8.354 1.00 91.00 73 SER A N 1
ATOM 556 C CA . SER A 1 73 ? 14.535 5.454 -7.312 1.00 91.00 73 SER A CA 1
ATOM 557 C C . SER A 1 73 ? 15.241 6.809 -7.354 1.00 91.00 73 SER A C 1
ATOM 559 O O . SER A 1 73 ? 16.457 6.881 -7.540 1.00 91.00 73 SER A O 1
ATOM 561 N N . GLU A 1 74 ? 14.495 7.886 -7.112 1.00 86.38 74 GLU A N 1
ATOM 562 C CA . GLU A 1 74 ? 15.052 9.237 -6.972 1.00 86.38 74 GLU A CA 1
ATOM 563 C C . GLU A 1 74 ? 15.677 9.479 -5.587 1.00 86.38 74 GLU A C 1
ATOM 565 O O . GLU A 1 74 ? 16.517 10.365 -5.428 1.00 86.38 74 GLU A O 1
ATOM 570 N N . THR A 1 75 ? 15.278 8.695 -4.581 1.00 85.12 75 THR A N 1
ATOM 571 C CA . THR A 1 75 ? 15.643 8.897 -3.168 1.00 85.12 75 THR A CA 1
ATOM 572 C C . THR A 1 75 ? 16.549 7.796 -2.623 1.00 85.12 75 THR A C 1
ATOM 574 O O . THR A 1 75 ? 17.395 8.059 -1.766 1.00 85.12 75 THR A O 1
ATOM 577 N N . LEU A 1 76 ? 16.417 6.568 -3.130 1.00 87.56 76 LEU A N 1
ATOM 578 C CA . LEU A 1 76 ? 17.147 5.395 -2.653 1.00 87.56 76 LEU A CA 1
ATOM 579 C C . LEU A 1 76 ? 18.132 4.909 -3.714 1.00 87.56 76 LEU A C 1
ATOM 581 O O . LEU A 1 76 ? 17.810 4.100 -4.584 1.00 87.56 76 LEU A O 1
ATOM 585 N N . TYR A 1 77 ? 19.366 5.408 -3.618 1.00 80.94 77 TYR A N 1
ATOM 586 C CA . TYR A 1 77 ? 20.479 4.971 -4.455 1.00 80.94 77 TYR A CA 1
ATOM 587 C C . TYR A 1 77 ? 20.617 3.442 -4.363 1.00 80.94 77 TYR A C 1
ATOM 589 O O . TYR A 1 77 ? 20.875 2.932 -3.277 1.00 80.94 77 TYR A O 1
ATOM 597 N N . MET A 1 78 ? 20.470 2.748 -5.501 1.00 87.00 78 MET A N 1
ATOM 598 C CA . MET A 1 78 ? 20.457 1.281 -5.714 1.00 87.00 78 MET A CA 1
ATOM 599 C C . MET A 1 78 ? 19.079 0.613 -5.851 1.00 87.00 78 MET A C 1
ATOM 601 O O . MET A 1 78 ? 19.040 -0.540 -6.281 1.00 87.00 78 MET A O 1
ATOM 605 N N . ASN A 1 79 ? 17.971 1.307 -5.585 1.00 91.56 79 ASN A N 1
ATOM 606 C CA . ASN A 1 79 ? 16.642 0.755 -5.851 1.00 91.56 79 ASN A CA 1
ATOM 607 C C . ASN A 1 79 ? 16.200 1.071 -7.285 1.00 91.56 79 ASN A C 1
ATOM 609 O O . ASN A 1 79 ? 16.503 2.135 -7.834 1.00 91.56 79 ASN A O 1
ATOM 613 N N . SER A 1 80 ? 15.476 0.137 -7.895 1.00 93.31 80 SER A N 1
ATOM 614 C CA . SER A 1 80 ? 14.883 0.291 -9.223 1.00 93.31 80 SER A CA 1
ATOM 615 C C . SER A 1 80 ? 13.694 -0.646 -9.375 1.00 93.31 80 SER A C 1
ATOM 617 O O . SER A 1 80 ? 13.622 -1.663 -8.683 1.00 93.31 80 SER A O 1
ATOM 619 N N . CYS A 1 81 ? 12.808 -0.334 -10.311 1.00 94.56 81 CYS A N 1
ATOM 620 C CA . CYS A 1 81 ? 11.722 -1.215 -10.723 1.00 94.56 81 CYS A CA 1
ATOM 621 C C . CYS A 1 81 ? 11.850 -1.603 -12.201 1.00 94.56 81 CYS A C 1
ATOM 623 O O . CYS A 1 81 ? 12.577 -0.962 -12.969 1.00 94.56 81 CYS A O 1
ATOM 625 N N . TYR A 1 82 ? 11.136 -2.656 -12.597 1.00 96.31 82 TYR A N 1
ATOM 626 C CA . TYR A 1 82 ? 10.920 -2.980 -14.007 1.00 96.31 82 TYR A CA 1
ATOM 627 C C . TYR A 1 82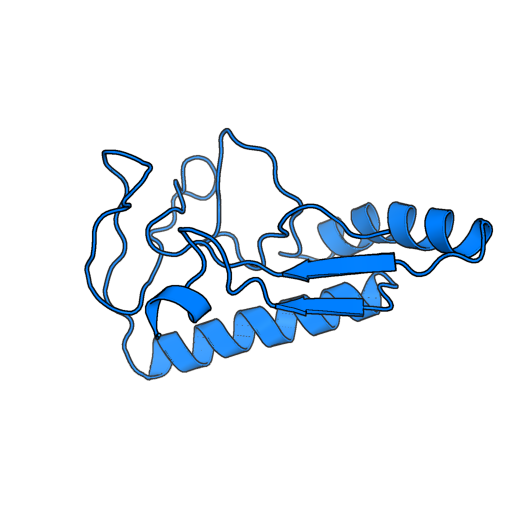 ? 9.613 -2.354 -14.515 1.00 96.31 82 TYR A C 1
ATOM 629 O O . TYR A 1 82 ? 8.730 -2.001 -13.731 1.00 96.31 82 TYR A O 1
ATOM 637 N N . GLU A 1 83 ? 9.513 -2.191 -15.833 1.00 97.44 83 GLU A N 1
ATOM 638 C CA . GLU A 1 83 ? 8.307 -1.695 -16.498 1.00 97.44 83 GLU A CA 1
ATOM 639 C C . GLU A 1 83 ? 7.208 -2.757 -16.483 1.00 97.44 83 GLU A C 1
ATOM 641 O O . GLU A 1 83 ? 7.440 -3.871 -16.946 1.00 97.44 83 GLU A O 1
ATOM 646 N N . MET A 1 84 ? 6.029 -2.394 -15.977 1.00 96.62 84 MET A N 1
ATOM 647 C CA . MET A 1 84 ? 4.844 -3.248 -16.023 1.00 96.62 84 MET A CA 1
ATOM 648 C C . MET A 1 84 ? 4.325 -3.430 -17.447 1.00 96.62 84 MET A C 1
ATOM 650 O O . MET A 1 84 ? 4.187 -2.454 -18.190 1.00 96.62 84 MET A O 1
ATOM 654 N N . ASP A 1 85 ? 3.902 -4.646 -17.779 1.00 97.62 85 ASP A N 1
ATOM 655 C CA . ASP A 1 85 ? 3.004 -4.877 -18.906 1.00 97.62 85 ASP A CA 1
ATOM 656 C C . ASP A 1 85 ? 1.524 -4.595 -18.553 1.00 97.62 85 ASP A C 1
ATOM 658 O O . ASP A 1 85 ? 1.177 -4.068 -17.488 1.00 97.62 85 ASP A O 1
ATOM 662 N N . ARG A 1 86 ? 0.614 -4.869 -19.496 1.00 96.62 86 ARG A N 1
ATOM 663 C CA . ARG A 1 86 ? -0.817 -4.589 -19.312 1.00 96.62 86 ARG A CA 1
ATOM 664 C C . ARG A 1 86 ? -1.430 -5.484 -18.243 1.00 96.62 86 ARG A C 1
ATOM 666 O O . ARG A 1 86 ? -2.223 -5.003 -17.435 1.00 96.62 86 ARG A O 1
ATOM 673 N N . GLU A 1 87 ? -1.095 -6.760 -18.272 1.00 98.12 87 GLU A N 1
ATOM 674 C CA . GLU A 1 87 ? -1.575 -7.768 -17.344 1.00 98.12 87 GLU A CA 1
ATOM 675 C C . GLU A 1 87 ? -1.099 -7.456 -15.915 1.00 98.12 87 GLU A C 1
ATOM 677 O O . GLU A 1 87 ? -1.885 -7.503 -14.968 1.00 98.12 87 GLU A O 1
ATOM 682 N N . GLU A 1 88 ? 0.152 -7.031 -15.759 1.00 97.19 88 GLU A N 1
ATOM 683 C CA . GLU A 1 88 ? 0.743 -6.621 -14.485 1.00 97.19 88 GLU A CA 1
ATOM 684 C C . GLU A 1 88 ? 0.138 -5.321 -13.940 1.00 97.19 88 GLU A C 1
ATOM 686 O O . GLU A 1 88 ? 0.013 -5.173 -12.720 1.00 97.19 88 GLU A O 1
ATOM 691 N N . MET A 1 89 ? -0.284 -4.393 -14.809 1.00 96.06 89 MET A N 1
ATOM 692 C CA . MET A 1 89 ? -1.065 -3.219 -14.398 1.00 96.06 89 MET A CA 1
ATOM 693 C C . MET A 1 89 ? -2.450 -3.613 -13.868 1.00 96.06 89 MET A C 1
ATOM 695 O O . MET A 1 89 ? -2.900 -3.073 -12.854 1.00 96.06 89 MET A O 1
ATOM 699 N N . GLU A 1 90 ? -3.133 -4.553 -14.524 1.00 97.69 90 GLU A N 1
ATOM 700 C CA . GLU A 1 90 ? -4.416 -5.080 -14.043 1.00 97.69 90 GLU A CA 1
ATOM 701 C C . GLU A 1 90 ? -4.255 -5.810 -12.701 1.00 97.69 90 GLU A C 1
ATOM 703 O O . GLU A 1 90 ? -5.086 -5.648 -11.800 1.00 97.69 90 GLU A O 1
ATOM 708 N N . GLU A 1 91 ? -3.156 -6.545 -12.523 1.00 97.69 91 GLU A N 1
ATOM 709 C CA . GLU A 1 91 ? -2.807 -7.184 -11.254 1.00 97.69 91 GLU A CA 1
ATOM 710 C C . GLU A 1 91 ? -2.554 -6.152 -10.144 1.00 97.69 91 GLU A C 1
ATOM 712 O O . GLU A 1 91 ? -3.109 -6.281 -9.049 1.00 97.69 91 GLU A O 1
ATOM 717 N N . LEU A 1 92 ? -1.806 -5.080 -10.431 1.00 96.56 92 LEU A N 1
ATOM 718 C CA . LEU A 1 92 ? -1.566 -3.998 -9.475 1.00 96.56 92 LEU A CA 1
ATOM 719 C C . LEU A 1 92 ? -2.877 -3.320 -9.046 1.00 96.56 92 LEU A C 1
ATOM 721 O O . LEU A 1 92 ? -3.091 -3.078 -7.855 1.00 96.56 92 LEU A O 1
ATOM 725 N N . ILE A 1 93 ? -3.799 -3.069 -9.982 1.00 96.88 93 ILE A N 1
ATOM 726 C CA . ILE A 1 93 ? -5.156 -2.596 -9.655 1.00 96.88 93 ILE A CA 1
ATOM 727 C C . ILE A 1 93 ? -5.858 -3.603 -8.731 1.00 96.88 93 ILE A C 1
ATOM 729 O O . ILE A 1 93 ? -6.504 -3.213 -7.754 1.00 96.88 93 ILE A O 1
ATOM 733 N N . GLY A 1 94 ? -5.695 -4.901 -8.995 1.00 98.19 94 GLY A N 1
ATOM 734 C CA . GLY A 1 94 ? -6.146 -5.983 -8.125 1.00 98.19 94 GLY A CA 1
ATOM 735 C C . GLY A 1 94 ? -5.608 -5.873 -6.695 1.00 98.19 94 GLY A C 1
ATOM 736 O O . GLY A 1 94 ? -6.385 -6.037 -5.750 1.00 98.19 94 GLY A O 1
ATOM 737 N N . PHE A 1 95 ? -4.331 -5.521 -6.512 1.00 97.88 95 PHE A N 1
ATOM 738 C CA . PHE A 1 95 ? -3.737 -5.291 -5.189 1.00 97.88 95 PHE A CA 1
ATOM 739 C C . PHE A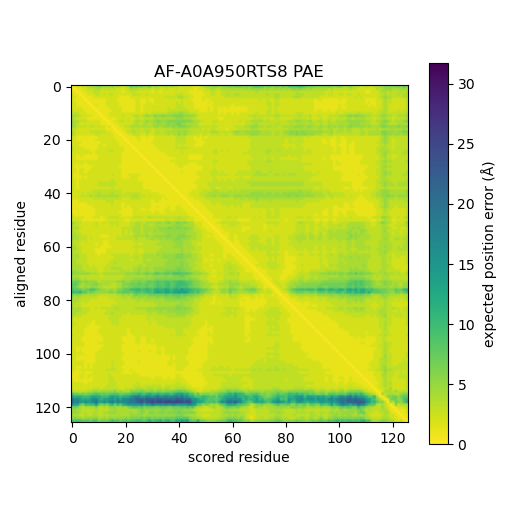 1 95 ? -4.398 -4.117 -4.459 1.00 97.88 95 PHE A C 1
ATOM 741 O O . PHE A 1 95 ? -4.778 -4.266 -3.295 1.00 97.88 95 PHE A O 1
ATOM 748 N N . TYR A 1 96 ? -4.633 -2.990 -5.139 1.00 97.88 96 TYR A N 1
ATOM 749 C CA . TYR A 1 96 ? -5.348 -1.847 -4.554 1.00 97.88 96 TYR A CA 1
ATOM 750 C C . TYR A 1 96 ? -6.775 -2.221 -4.134 1.00 97.88 96 TYR A C 1
ATOM 752 O O . TYR A 1 96 ? -7.212 -1.894 -3.029 1.00 97.88 96 TYR A O 1
ATOM 760 N N . VAL A 1 97 ? -7.503 -2.954 -4.982 1.00 98.25 97 VAL A N 1
ATOM 761 C CA . VAL A 1 97 ? -8.865 -3.420 -4.675 1.00 98.25 97 VAL A CA 1
ATOM 762 C C . VAL A 1 97 ? -8.865 -4.400 -3.501 1.00 98.25 97 VAL A C 1
ATOM 764 O O . VAL A 1 97 ? -9.744 -4.325 -2.637 1.00 98.25 97 VAL A O 1
ATOM 767 N N . ALA A 1 98 ? -7.900 -5.321 -3.446 1.00 98.44 98 ALA A N 1
ATOM 768 C CA . ALA A 1 98 ? -7.758 -6.262 -2.343 1.00 98.44 98 ALA A CA 1
ATOM 769 C C . ALA A 1 98 ? -7.478 -5.526 -1.027 1.00 98.44 98 ALA A C 1
ATOM 771 O O . ALA A 1 98 ? -8.201 -5.741 -0.055 1.00 98.44 98 ALA A O 1
ATOM 772 N N . ALA A 1 99 ? -6.519 -4.598 -1.011 1.00 98.25 99 ALA A N 1
ATOM 773 C CA . ALA A 1 99 ? -6.208 -3.791 0.164 1.00 98.25 99 ALA A CA 1
ATOM 774 C C . ALA A 1 99 ? -7.396 -2.933 0.612 1.00 98.25 99 ALA A C 1
ATOM 776 O O . ALA A 1 99 ? -7.710 -2.910 1.797 1.00 98.25 99 ALA A O 1
ATOM 777 N N . ALA A 1 100 ? -8.140 -2.321 -0.314 1.00 98.31 100 ALA A N 1
ATOM 778 C CA . ALA A 1 100 ? -9.352 -1.574 0.020 1.00 98.31 100 ALA A CA 1
ATOM 779 C C . ALA A 1 100 ? -10.436 -2.461 0.665 1.00 98.31 100 ALA A C 1
ATOM 781 O O . ALA A 1 100 ? -11.124 -2.051 1.603 1.00 98.31 100 ALA A O 1
ATOM 782 N N . ARG A 1 101 ? -10.585 -3.709 0.200 1.00 98.50 101 ARG A N 1
ATOM 783 C CA . ARG A 1 101 ? -11.493 -4.686 0.825 1.00 98.50 101 ARG A CA 1
ATOM 784 C C . ARG A 1 101 ? -11.019 -5.086 2.220 1.00 98.50 101 ARG A C 1
ATOM 786 O O . ARG A 1 101 ? -11.854 -5.155 3.117 1.00 98.50 101 ARG A O 1
ATOM 793 N N . ARG A 1 102 ? -9.715 -5.319 2.404 1.00 98.62 102 ARG A N 1
ATOM 794 C CA . ARG A 1 102 ? -9.119 -5.624 3.715 1.00 98.62 102 ARG A CA 1
ATOM 795 C C . ARG A 1 102 ? -9.263 -4.456 4.686 1.00 98.62 102 ARG A C 1
ATOM 797 O O . ARG A 1 102 ? -9.670 -4.675 5.818 1.00 98.62 102 ARG A O 1
ATOM 804 N N . ALA A 1 103 ? -9.040 -3.229 4.222 1.00 98.50 103 ALA A N 1
ATOM 805 C CA . ALA A 1 103 ? -9.241 -2.012 4.998 1.00 98.50 103 ALA A CA 1
ATOM 806 C C . ALA A 1 103 ? -10.681 -1.901 5.514 1.00 98.50 103 ALA A C 1
ATOM 808 O O . ALA A 1 103 ? -10.914 -1.697 6.704 1.00 98.50 103 ALA A O 1
ATOM 809 N N . ARG A 1 104 ? -11.666 -2.130 4.638 1.00 98.31 104 ARG A N 1
ATOM 810 C CA . ARG A 1 104 ? -13.071 -2.175 5.055 1.00 98.31 104 ARG A CA 1
ATOM 811 C C . ARG A 1 104 ? -13.325 -3.273 6.090 1.00 98.31 104 ARG A C 1
ATOM 813 O O . ARG A 1 104 ? -14.061 -3.040 7.040 1.00 98.31 104 ARG A O 1
ATOM 820 N N . SER A 1 105 ? -12.736 -4.457 5.917 1.00 98.50 105 SER A N 1
ATOM 821 C CA . SER A 1 105 ? -12.851 -5.547 6.896 1.00 98.50 105 SER A CA 1
ATOM 822 C C . SER A 1 105 ? -12.201 -5.215 8.244 1.00 98.50 105 SER A C 1
ATOM 824 O O . SER A 1 105 ? -12.691 -5.685 9.263 1.00 98.50 105 SER A O 1
ATOM 826 N N . ALA A 1 106 ? -11.135 -4.407 8.258 1.00 98.44 106 ALA A N 1
ATOM 827 C CA . ALA A 1 106 ? -10.484 -3.930 9.480 1.00 98.44 106 ALA A CA 1
ATOM 828 C C . ALA A 1 106 ? -11.295 -2.840 10.205 1.00 98.44 106 ALA A C 1
ATOM 830 O O . ALA A 1 106 ? -11.027 -2.562 11.366 1.00 98.44 106 ALA A O 1
ATOM 831 N N . GLY A 1 107 ? -12.294 -2.243 9.547 1.00 98.38 107 GLY A N 1
ATOM 832 C CA . GLY A 1 107 ? -13.137 -1.199 10.132 1.00 98.38 107 GLY A CA 1
ATOM 833 C C . GLY A 1 107 ? -12.720 0.229 9.780 1.00 98.38 107 GLY A C 1
ATOM 834 O O . GLY A 1 107 ? -13.188 1.160 10.421 1.00 98.38 107 GLY A O 1
ATOM 835 N N . PHE A 1 108 ? -11.877 0.438 8.765 1.00 98.75 108 PHE A N 1
ATOM 836 C CA . PHE A 1 108 ? -11.584 1.793 8.291 1.00 98.75 108 PHE A CA 1
ATOM 837 C C . PHE A 1 108 ? -12.810 2.437 7.622 1.00 98.75 108 PHE A C 1
ATOM 839 O O . PHE A 1 108 ? -13.501 1.806 6.818 1.00 98.75 108 PHE A O 1
ATOM 846 N N . ASP A 1 109 ? -13.033 3.721 7.903 1.00 98.56 109 ASP A N 1
ATOM 847 C CA . ASP A 1 109 ? -14.111 4.540 7.333 1.00 98.56 109 ASP A CA 1
ATOM 848 C C . ASP A 1 109 ? -13.681 5.261 6.050 1.00 98.56 109 ASP A C 1
ATOM 850 O O . ASP A 1 109 ? -14.501 5.565 5.181 1.00 98.56 109 ASP A O 1
ATOM 854 N N . ILE A 1 110 ? -12.387 5.574 5.947 1.00 98.31 110 ILE A N 1
ATOM 855 C CA . ILE A 1 110 ? -11.806 6.369 4.864 1.00 98.31 110 ILE A CA 1
ATOM 856 C C . ILE A 1 110 ? -10.659 5.583 4.232 1.00 98.31 110 ILE A C 1
ATOM 858 O O . ILE A 1 110 ? -9.788 5.066 4.928 1.00 98.31 110 ILE A O 1
ATOM 862 N N . ILE A 1 111 ? -10.642 5.527 2.901 1.00 97.88 111 ILE A N 1
ATOM 863 C CA . ILE A 1 111 ? -9.541 4.952 2.126 1.00 97.88 111 ILE A CA 1
ATOM 864 C C . ILE A 1 111 ? -8.940 6.068 1.281 1.00 97.88 111 ILE A C 1
ATOM 866 O O . ILE A 1 111 ? -9.598 6.592 0.381 1.00 97.88 111 ILE A O 1
ATOM 870 N N . ASN A 1 112 ? -7.691 6.410 1.569 1.00 96.19 112 ASN A N 1
ATOM 871 C CA . ASN A 1 112 ? -6.912 7.378 0.813 1.00 96.19 112 ASN A CA 1
ATOM 872 C C . ASN A 1 112 ? -5.983 6.633 -0.148 1.00 96.19 112 ASN A C 1
ATOM 874 O O . ASN A 1 112 ? -5.241 5.745 0.264 1.00 96.19 112 ASN A O 1
ATOM 878 N N . LEU A 1 113 ? -6.026 6.992 -1.431 1.00 93.94 113 LEU A N 1
ATOM 879 C CA . LEU A 1 113 ? -5.041 6.536 -2.408 1.00 93.94 113 LEU A CA 1
ATOM 880 C C . LEU A 1 113 ? -3.824 7.452 -2.326 1.00 93.94 113 LEU A C 1
ATOM 882 O O . LEU A 1 113 ? -3.932 8.640 -2.635 1.00 93.94 113 LEU A O 1
ATOM 886 N N . HIS A 1 114 ? -2.675 6.906 -1.933 1.00 92.31 114 HIS A N 1
ATOM 887 C CA . HIS A 1 114 ? -1.441 7.677 -1.919 1.00 92.31 114 HIS A CA 1
ATOM 888 C C . HIS A 1 114 ? -0.990 7.947 -3.366 1.00 92.31 114 HIS A C 1
ATOM 890 O O . HIS A 1 114 ? -0.615 7.028 -4.094 1.00 92.31 114 HIS A O 1
ATOM 896 N N . ALA A 1 115 ? -1.055 9.213 -3.783 1.00 88.06 115 ALA A N 1
ATOM 897 C CA . ALA A 1 115 ? -0.660 9.694 -5.110 1.00 88.06 115 ALA A CA 1
ATOM 898 C C . ALA A 1 115 ? 0.053 11.061 -5.029 1.00 88.06 115 ALA A C 1
ATOM 900 O O . ALA A 1 115 ? -0.198 11.958 -5.830 1.00 88.06 115 ALA A O 1
ATOM 901 N N . ALA A 1 116 ? 0.884 11.241 -4.005 1.00 79.19 116 ALA A N 1
ATOM 902 C CA . ALA A 1 116 ? 1.604 12.471 -3.706 1.00 79.19 116 ALA A CA 1
ATOM 903 C C . ALA A 1 116 ? 3.067 12.150 -3.372 1.00 79.19 116 ALA A C 1
ATOM 905 O O . ALA A 1 116 ? 3.439 10.982 -3.288 1.00 79.19 116 ALA A O 1
ATOM 906 N N . GLU A 1 117 ? 3.866 13.203 -3.182 1.00 74.06 117 GLU A N 1
ATOM 907 C CA . GLU A 1 117 ? 5.302 13.121 -2.886 1.00 74.06 117 GLU A CA 1
ATOM 908 C C . GLU A 1 117 ? 6.102 12.364 -3.969 1.00 74.06 117 GLU A C 1
ATOM 910 O O . GLU A 1 117 ? 5.629 12.147 -5.084 1.00 74.06 117 GLU A O 1
ATOM 915 N N . CYS A 1 118 ? 7.366 12.053 -3.685 1.00 59.59 118 CYS A N 1
ATOM 916 C CA . CYS A 1 118 ? 8.181 11.199 -4.543 1.00 59.59 118 CYS A CA 1
ATOM 917 C C . CYS A 1 118 ? 7.879 9.757 -4.133 1.00 59.59 118 CYS A C 1
ATOM 919 O O . CYS A 1 118 ? 8.252 9.412 -3.015 1.00 59.59 118 CYS A O 1
ATOM 921 N N . GLY A 1 119 ? 7.235 8.929 -4.968 1.00 65.44 119 GLY A N 1
ATOM 922 C CA . GLY A 1 119 ? 7.223 7.487 -4.691 1.00 65.44 119 GLY A CA 1
ATOM 923 C C . GLY A 1 119 ? 6.095 6.613 -5.219 1.00 65.44 119 GLY A C 1
ATOM 924 O O . GLY A 1 119 ? 6.384 5.569 -5.805 1.00 65.44 119 GLY A O 1
ATOM 925 N N . PRO A 1 120 ? 4.815 6.952 -5.011 1.00 75.69 120 PRO A N 1
ATOM 926 C CA . PRO A 1 120 ? 3.756 6.001 -5.307 1.00 75.69 120 PRO A CA 1
ATOM 927 C C . PRO A 1 120 ? 3.530 5.865 -6.812 1.00 75.69 120 PRO A C 1
ATOM 929 O O . PRO A 1 120 ? 3.474 6.860 -7.536 1.00 75.69 120 PRO A O 1
ATOM 932 N N . VAL A 1 121 ? 3.297 4.639 -7.286 1.00 86.19 121 VAL A N 1
ATOM 933 C CA . VAL A 1 121 ? 3.059 4.365 -8.717 1.00 86.19 121 VAL A CA 1
ATOM 934 C C . VAL A 1 121 ? 1.990 5.268 -9.359 1.00 86.19 121 VAL A C 1
ATOM 936 O O . VAL A 1 121 ? 2.239 5.727 -10.473 1.00 86.19 121 VAL A O 1
ATOM 939 N N . PRO A 1 122 ? 0.855 5.608 -8.709 1.00 87.81 122 PRO A N 1
ATOM 940 C CA . PRO A 1 122 ? -0.113 6.542 -9.286 1.00 87.81 122 PRO A CA 1
ATOM 941 C C . PRO A 1 122 ? 0.466 7.917 -9.648 1.00 87.81 122 PRO A C 1
ATOM 943 O O . PRO A 1 122 ? 0.047 8.494 -10.648 1.00 87.81 122 PRO A O 1
ATOM 946 N N . ALA A 1 123 ? 1.424 8.433 -8.871 1.00 87.31 123 ALA A N 1
ATOM 947 C CA . ALA A 1 123 ? 2.062 9.718 -9.143 1.00 87.31 123 ALA A CA 1
ATOM 948 C C . ALA A 1 123 ? 3.030 9.638 -10.334 1.00 87.31 123 ALA A C 1
ATOM 950 O O . ALA A 1 123 ? 3.138 10.594 -11.088 1.00 87.31 123 ALA A O 1
ATOM 951 N N . HIS A 1 124 ? 3.676 8.489 -10.556 1.00 88.31 124 HIS A N 1
ATOM 952 C CA . HIS A 1 124 ? 4.587 8.292 -11.691 1.00 88.31 124 HIS A CA 1
ATOM 953 C C . HIS A 1 124 ? 3.877 8.233 -13.058 1.00 88.31 124 HIS A C 1
ATOM 955 O O . HIS A 1 124 ? 4.540 8.309 -14.089 1.00 88.31 124 HIS A O 1
ATOM 961 N N . PHE A 1 125 ? 2.546 8.094 -13.091 1.00 84.38 125 PHE A N 1
ATOM 962 C CA . PHE A 1 125 ? 1.754 8.170 -14.327 1.00 84.38 125 PHE A CA 1
ATOM 963 C C . PHE A 1 125 ? 1.416 9.611 -14.765 1.00 84.38 125 PHE A C 1
ATOM 965 O O . PHE A 1 125 ? 0.858 9.777 -15.855 1.00 84.38 125 PHE A O 1
ATOM 972 N N . LEU A 1 126 ? 1.684 10.625 -13.931 1.00 82.56 126 LEU A N 1
ATOM 973 C CA . LEU A 1 126 ? 1.292 12.030 -14.133 1.00 82.56 126 LEU A CA 1
ATOM 974 C C . LEU A 1 126 ? 2.488 12.917 -14.496 1.00 82.56 126 LEU A C 1
ATOM 976 O O . LEU A 1 126 ? 2.268 13.855 -15.297 1.00 82.56 126 LEU A O 1
#

Foldseek 3Di:
DEADEEELDLLQAQPPDDGQYQHDPVSLVVLLVVLVVCVVVPHAYEYEYFRFAQNHPSPPVVDAGEACAFDHAPPDPPGTHHYDDPVRVVVVVVSVVSSVVSCVSSNHPYYHYPQDDRGGRNVRVD

Radius of gyration: 14.6 Å; Cα contacts (8 Å, |Δi|>4): 256; chains: 1; bounding box: 37×24×40 Å

Mean predicted aligned error: 3.13 Å

Solvent-accessible surface area (backbone atoms only — not comparable to full-atom values): 6557 Å² total; per-residue (Å²): 90,65,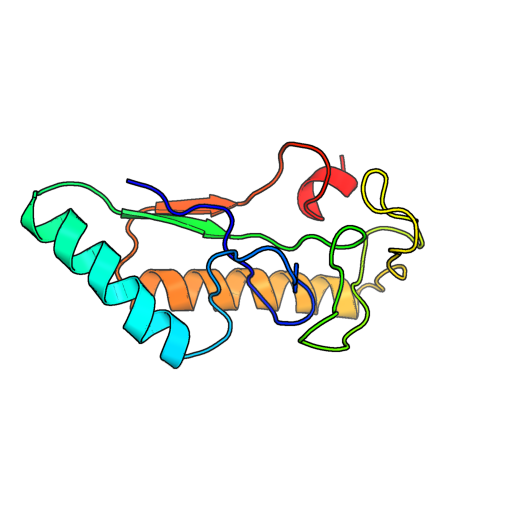55,64,60,19,21,30,40,59,40,30,22,49,46,93,57,85,63,50,56,38,68,52,75,66,34,28,61,59,51,21,56,56,22,51,57,31,47,78,71,75,42,60,23,31,40,26,45,31,45,27,16,22,59,19,57,10,70,79,61,70,40,81,19,53,25,92,44,70,40,66,27,95,84,43,90,90,31,46,17,43,52,54,55,74,69,53,48,55,48,52,52,47,36,53,54,48,24,54,52,44,40,49,73,22,53,40,76,38,83,41,78,50,55,58,84,93,46,20,48,68,40,73,78,110

Nearest PDB structures (foldseek):
  1djq-assembly1_B  TM=9.909E-01  e=4.647E-13  Methylophilus methylotrophus W3A1
  1o94-assembly1_A  TM=9.905E-01  e=4.962E-13  Methylophilus methylotrophus
  6de6-assembly1_A  TM=9.480E-01  e=3.506E-10  Rhizobium sp. 4-9
  3k30-assembly1_B  TM=9.569E-01  e=5.164E-09  Pimelobacter simplex
  6l6j-assembly1_A  TM=9.558E-01  e=1.286E-07  Stenotrophomonas geniculata N1

Secondary structure (DSSP, 8-state):
-EEEEEESSGGG--TTS--EE-SSHHHHHHHHHHHHHHHHTTPPPEEEEE--GGG---TTT-PPPEESSSEE-SSSTT-EEEEP-HHHHHHHHHHHHHHHHHHHHHT-SEEEE---SS--HHHHT-

Sequence (126 aa):
MNTEYCSIHPEGDDSPWVPARLWDDSDIRNLSLMCEMAHEHGALAGVEIHYAGPQSTGYEARLVPRGVSAMPSETLYMNSCYEMDREEMEELIGFYVAAARRARSAGFDIINLHAAECGPVPAHFL